Protein AF-A0A4U9HGN9-F1 (afdb_monomer)

Secondary structure (DSSP, 8-state):
-PPPPPHHHHHHHHHHHHHHHHHHHH-PPEEEE--SSTTSSHHHHHHHHHHHHHTT--EEEEEETTGGGTTT--HHHHHHHHGGGEEEEEE-EEEEETTEEEEEPPPTT--HHHHHHTTS-TTS-EEE-S--PPP--

Structure (mmCIF, N/CA/C/O backbone):
data_AF-A0A4U9HGN9-F1
#
_entry.id   AF-A0A4U9HGN9-F1
#
loop_
_atom_site.group_PDB
_atom_site.id
_atom_site.type_symbol
_atom_site.label_atom_id
_atom_site.label_alt_id
_atom_site.label_comp_id
_atom_site.label_asym_id
_atom_site.label_entity_id
_atom_site.label_seq_id
_atom_site.pdbx_PDB_ins_code
_atom_site.Cartn_x
_atom_site.Cartn_y
_atom_site.Cartn_z
_atom_site.occupancy
_atom_site.B_iso_or_equiv
_atom_site.auth_seq_id
_atom_site.auth_comp_id
_atom_site.auth_asym_id
_atom_site.auth_atom_id
_atom_site.pdbx_PDB_model_num
ATOM 1 N N . MET A 1 1 ? 5.304 7.539 40.594 1.00 37.88 1 MET A N 1
ATOM 2 C CA . MET A 1 1 ? 4.974 8.811 39.919 1.00 37.88 1 MET A CA 1
ATOM 3 C C . MET A 1 1 ? 5.045 8.542 38.429 1.00 37.88 1 MET A C 1
ATOM 5 O O . MET A 1 1 ? 6.079 8.060 37.995 1.00 37.88 1 MET A O 1
ATOM 9 N N . ALA A 1 2 ? 3.950 8.711 37.687 1.00 43.66 2 ALA A N 1
ATOM 10 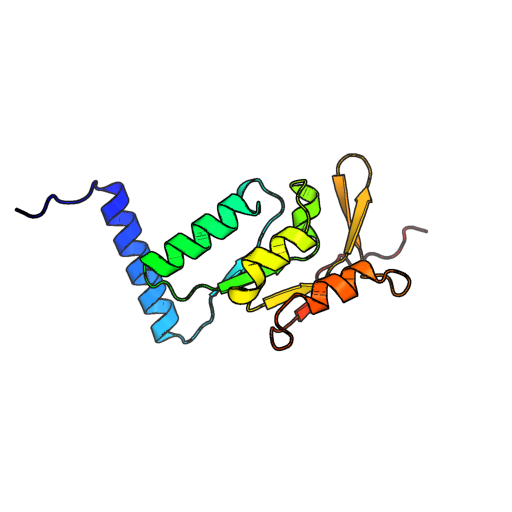C CA . ALA A 1 2 ? 3.973 8.522 36.239 1.00 43.66 2 ALA A CA 1
ATOM 11 C C . ALA A 1 2 ? 4.659 9.739 35.606 1.00 43.66 2 ALA A C 1
ATOM 13 O O . ALA A 1 2 ? 4.192 10.863 35.783 1.00 43.66 2 ALA A O 1
ATOM 14 N N . GLU A 1 3 ? 5.787 9.521 34.935 1.00 52.88 3 GLU A N 1
ATOM 15 C CA . GLU A 1 3 ? 6.463 10.555 34.153 1.00 52.88 3 GLU A CA 1
ATOM 16 C C . GLU A 1 3 ? 5.537 10.988 33.012 1.00 52.88 3 GLU A C 1
ATOM 18 O O . GLU A 1 3 ? 5.129 10.178 32.178 1.00 52.88 3 GLU A O 1
ATOM 23 N N . SER A 1 4 ? 5.143 12.261 33.004 1.00 60.22 4 SER A N 1
ATOM 24 C CA . SER A 1 4 ? 4.330 12.818 31.928 1.00 60.22 4 SER A CA 1
ATOM 25 C C . SER A 1 4 ? 5.159 12.884 30.646 1.00 60.22 4 SER A C 1
ATOM 27 O O . SER A 1 4 ? 6.252 13.451 30.650 1.00 60.22 4 SER A O 1
ATOM 29 N N . LEU A 1 5 ? 4.632 12.337 29.549 1.00 58.94 5 LEU A N 1
ATOM 30 C CA . LEU A 1 5 ? 5.302 12.356 28.249 1.00 58.94 5 LEU A CA 1
ATOM 31 C C . LEU A 1 5 ? 5.549 13.800 27.759 1.00 58.94 5 LEU A C 1
ATOM 33 O O . LEU A 1 5 ? 4.743 14.688 28.054 1.00 58.94 5 LEU A O 1
ATOM 37 N N . PRO A 1 6 ? 6.614 14.040 26.968 1.00 63.62 6 PRO A N 1
ATOM 38 C CA . PRO A 1 6 ? 6.901 15.341 26.368 1.00 63.62 6 PRO A CA 1
ATOM 39 C C . PRO A 1 6 ? 5.671 15.941 25.659 1.00 63.62 6 PRO A C 1
ATOM 41 O O . PRO A 1 6 ? 4.925 15.191 25.019 1.00 63.62 6 PRO A O 1
ATOM 44 N N . PRO A 1 7 ? 5.469 17.274 25.680 1.00 66.81 7 PRO A N 1
ATOM 45 C CA . PRO A 1 7 ? 4.259 17.920 25.152 1.00 66.81 7 PRO A CA 1
ATOM 46 C C . PRO A 1 7 ? 3.902 17.536 23.707 1.00 66.81 7 PRO A C 1
ATOM 48 O O . PRO A 1 7 ? 2.731 17.347 23.390 1.00 66.81 7 PRO A O 1
ATOM 51 N N . VAL A 1 8 ? 4.909 17.356 22.845 1.00 62.12 8 VAL A N 1
ATOM 52 C CA . VAL A 1 8 ? 4.725 16.938 21.442 1.00 62.12 8 VAL A CA 1
ATOM 53 C C . VAL A 1 8 ? 4.181 15.510 21.345 1.00 62.12 8 VAL A C 1
ATOM 55 O O . VAL A 1 8 ? 3.259 15.250 20.578 1.00 62.12 8 VAL A O 1
ATOM 58 N N . ILE A 1 9 ? 4.698 14.590 22.163 1.00 66.94 9 ILE A N 1
ATOM 59 C CA . ILE A 1 9 ? 4.249 13.190 22.192 1.00 66.94 9 ILE A CA 1
ATOM 60 C C . ILE A 1 9 ? 2.821 13.109 22.749 1.00 66.94 9 ILE A C 1
ATOM 62 O O . ILE A 1 9 ? 1.987 12.378 22.220 1.00 66.94 9 ILE A O 1
ATOM 66 N N . SER A 1 10 ? 2.512 13.921 23.766 1.00 70.31 10 SER A N 1
ATOM 67 C CA . SER A 1 10 ? 1.162 14.034 24.331 1.00 70.31 10 SER A CA 1
ATOM 68 C C . SER A 1 10 ? 0.139 14.565 23.314 1.00 70.31 10 SER A C 1
ATOM 70 O O . SER A 1 10 ? -0.980 14.056 23.239 1.00 70.31 10 SER A O 1
ATOM 72 N N . ALA A 1 11 ? 0.517 15.557 22.499 1.00 74.94 11 ALA A N 1
ATOM 73 C CA . ALA A 1 11 ? -0.356 16.123 21.472 1.00 74.94 11 ALA A CA 1
ATOM 74 C C . ALA A 1 11 ? -0.646 15.132 20.333 1.00 74.94 11 ALA A C 1
ATOM 76 O O . ALA A 1 11 ? -1.805 14.979 19.948 1.00 74.94 11 ALA A O 1
ATOM 77 N N . ILE A 1 12 ? 0.377 14.416 19.852 1.00 81.25 12 ILE A N 1
ATOM 78 C CA . ILE A 1 12 ? 0.215 13.380 18.820 1.00 81.25 12 ILE A CA 1
ATOM 79 C C . ILE A 1 12 ? -0.689 12.254 19.332 1.00 81.25 12 ILE A C 1
ATOM 81 O O . ILE A 1 12 ? -1.601 11.839 18.622 1.00 81.25 12 ILE A O 1
ATOM 85 N N . GLY A 1 13 ? -0.502 11.807 20.580 1.00 83.06 13 GLY A N 1
ATOM 86 C CA . GLY A 1 13 ? -1.364 10.787 21.188 1.00 83.06 13 GLY A CA 1
ATOM 87 C C . GLY A 1 13 ? -2.847 11.169 21.140 1.00 83.06 13 GLY A C 1
ATOM 88 O O . GLY A 1 13 ? -3.664 10.401 20.642 1.00 83.06 13 GLY A O 1
ATOM 89 N N . LYS A 1 14 ? -3.182 12.406 21.535 1.00 87.06 14 LYS A N 1
ATOM 90 C CA . LYS A 1 14 ? -4.566 12.914 21.483 1.00 87.06 14 LYS A CA 1
ATOM 91 C C . LYS A 1 14 ? -5.138 12.960 20.065 1.00 87.06 14 LYS A C 1
ATOM 93 O O . LYS A 1 14 ? -6.319 12.688 19.876 1.00 87.06 14 LYS A O 1
ATOM 98 N N . GLN A 1 15 ? -4.324 13.318 19.073 1.00 91.94 15 GLN A N 1
ATOM 99 C CA . GLN A 1 15 ? -4.761 13.354 17.675 1.00 91.94 15 GLN A CA 1
ATOM 100 C C . GLN A 1 15 ? -5.055 11.951 17.136 1.00 91.94 15 GLN A C 1
ATOM 102 O O . GLN A 1 15 ? -6.034 11.764 16.418 1.00 91.94 15 GLN A O 1
ATOM 107 N N . LEU A 1 16 ? -4.246 10.958 17.508 1.00 92.69 16 LEU A N 1
ATOM 108 C CA . LEU A 1 16 ? -4.460 9.569 17.105 1.00 92.69 16 LEU A CA 1
ATOM 109 C C . LEU A 1 16 ? -5.675 8.944 17.799 1.00 92.69 16 LEU A C 1
ATOM 111 O O . LEU A 1 16 ? -6.408 8.189 17.164 1.00 92.69 16 LEU A O 1
ATOM 115 N N . ASP A 1 17 ? -5.935 9.304 19.058 1.00 92.94 17 ASP A N 1
ATOM 116 C CA . ASP A 1 17 ? -7.165 8.913 19.755 1.00 92.94 17 ASP A CA 1
ATOM 117 C C . ASP A 1 17 ? -8.409 9.485 19.068 1.00 92.94 17 ASP A C 1
ATOM 119 O O . ASP A 1 17 ? -9.378 8.760 18.848 1.00 92.94 17 ASP A O 1
ATOM 123 N N . ALA A 1 18 ? -8.362 10.761 18.673 1.00 94.12 18 ALA A N 1
ATOM 124 C CA . ALA A 1 18 ? -9.444 11.394 17.924 1.00 94.12 18 ALA A CA 1
ATOM 125 C C . ALA A 1 18 ? -9.660 10.732 16.554 1.00 94.12 18 ALA A C 1
ATOM 127 O O . ALA A 1 18 ? -10.801 10.500 16.158 1.00 94.12 18 ALA A O 1
ATOM 128 N N . LEU A 1 19 ? -8.577 10.382 15.849 1.00 94.69 19 LEU A N 1
ATOM 129 C CA . LEU A 1 19 ? -8.663 9.662 14.580 1.00 94.69 19 LEU A CA 1
ATOM 130 C C . LEU A 1 19 ? -9.316 8.288 14.763 1.00 94.69 19 LEU A C 1
ATOM 132 O O . LEU A 1 19 ? -10.215 7.942 14.006 1.00 94.69 19 LEU A O 1
ATOM 136 N N . ARG A 1 20 ? -8.900 7.518 15.775 1.00 94.88 20 ARG A N 1
ATOM 137 C CA . ARG A 1 20 ? -9.507 6.216 16.073 1.00 94.88 20 ARG A CA 1
ATOM 138 C C . ARG A 1 20 ? -11.000 6.345 16.358 1.00 94.88 20 ARG A C 1
ATOM 140 O O . ARG A 1 20 ? -11.779 5.636 15.737 1.00 94.88 20 ARG A O 1
ATOM 147 N N . ALA A 1 21 ? -11.386 7.276 17.231 1.00 94.50 21 ALA A N 1
ATOM 148 C CA . ALA A 1 21 ? -12.791 7.504 17.559 1.00 94.50 21 ALA A CA 1
ATOM 149 C C . ALA A 1 21 ? -13.627 7.821 16.309 1.00 94.50 21 ALA A C 1
ATOM 151 O O . ALA A 1 21 ? -14.708 7.267 16.142 1.00 94.50 21 ALA A O 1
ATOM 152 N N . LEU A 1 22 ? -13.097 8.645 15.398 1.00 95.94 22 LEU A N 1
ATOM 153 C CA . LEU A 1 22 ? -13.768 8.977 14.142 1.00 95.94 22 LEU A CA 1
ATOM 154 C C . LEU A 1 22 ? -13.938 7.756 13.222 1.00 95.94 22 LEU A C 1
ATOM 156 O O . LEU A 1 22 ? -14.990 7.585 12.604 1.00 95.94 22 LEU A O 1
ATOM 160 N N . LEU A 1 23 ? -12.912 6.910 13.101 1.00 95.44 23 LEU A N 1
ATOM 161 C CA . LEU A 1 23 ? -12.983 5.704 12.271 1.00 95.44 23 LEU A CA 1
ATOM 162 C C . LEU A 1 23 ? -13.970 4.684 12.853 1.00 95.44 23 LEU A C 1
ATOM 164 O O . LEU A 1 23 ? -14.771 4.125 12.105 1.00 95.44 23 LEU A O 1
ATOM 168 N N . ASP A 1 24 ? -13.967 4.508 14.175 1.00 94.56 24 ASP A N 1
ATOM 169 C CA . ASP A 1 24 ? -14.887 3.609 14.876 1.00 94.56 24 ASP A CA 1
ATOM 170 C C . ASP A 1 24 ? -16.346 4.095 14.770 1.00 94.56 24 ASP A C 1
ATOM 172 O O . ASP A 1 24 ? -17.249 3.293 14.539 1.00 94.56 24 ASP A O 1
ATOM 176 N N . GLU A 1 25 ? -16.585 5.406 14.892 1.00 96.50 25 GLU A N 1
ATOM 177 C CA . GLU A 1 25 ? -17.922 6.008 14.790 1.00 96.50 25 GLU A CA 1
ATOM 178 C C . GLU A 1 25 ? -18.497 5.918 13.370 1.00 96.50 25 GLU A C 1
ATOM 180 O O . GLU A 1 25 ? -19.677 5.619 13.186 1.00 96.50 25 GLU A O 1
ATOM 185 N N . THR A 1 26 ? -17.672 6.179 12.355 1.00 96.56 26 THR A N 1
ATOM 186 C CA . THR A 1 26 ? -18.126 6.222 10.955 1.00 96.56 26 THR A CA 1
ATOM 187 C C . THR A 1 26 ? -18.156 4.851 10.284 1.00 96.56 26 THR A C 1
ATOM 189 O O . THR A 1 26 ? -18.830 4.686 9.267 1.00 96.56 26 THR A O 1
ATOM 192 N N . GLY A 1 27 ? -17.399 3.878 10.801 1.00 93.94 27 GLY A N 1
ATOM 193 C CA . GLY A 1 27 ? -17.150 2.599 10.132 1.00 93.94 27 GLY A CA 1
ATOM 194 C C . GLY A 1 27 ? -16.311 2.729 8.853 1.00 93.94 27 GLY A C 1
ATOM 195 O O . GLY A 1 27 ? -16.217 1.778 8.075 1.00 93.94 27 GLY A O 1
ATOM 196 N N . MET A 1 28 ? -15.714 3.900 8.600 1.00 94.31 28 MET A N 1
ATOM 197 C CA . MET A 1 28 ? -14.897 4.135 7.415 1.00 94.31 28 MET A CA 1
ATOM 198 C C . MET A 1 28 ? -13.564 3.395 7.531 1.00 94.31 28 MET A C 1
ATOM 200 O O . MET A 1 28 ? -12.859 3.488 8.532 1.00 94.31 28 MET A O 1
ATOM 204 N N . THR A 1 29 ? -13.179 2.695 6.466 1.00 93.56 29 THR A N 1
ATO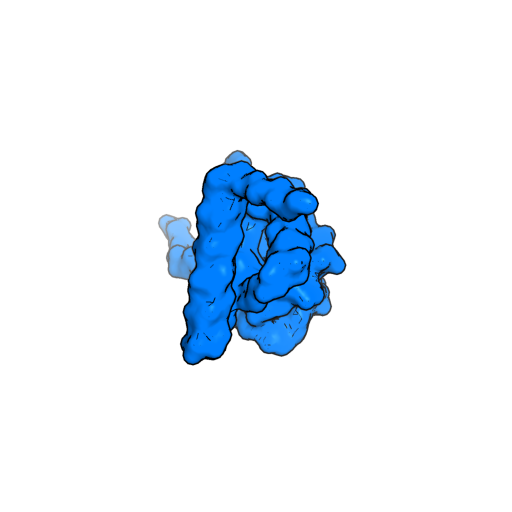M 205 C CA . THR A 1 29 ? -11.846 2.089 6.377 1.00 93.56 29 THR A CA 1
ATOM 206 C C . THR A 1 29 ? -10.834 3.133 5.918 1.00 93.56 29 THR A C 1
ATOM 208 O O . THR A 1 29 ? -10.989 3.713 4.845 1.00 93.56 29 THR A O 1
ATOM 211 N N . LEU A 1 30 ? -9.779 3.342 6.709 1.00 97.12 30 LEU A N 1
ATOM 212 C CA . LEU A 1 30 ? -8.639 4.171 6.327 1.00 97.12 30 LEU A CA 1
ATOM 213 C C . LEU A 1 30 ? -7.480 3.297 5.837 1.00 97.12 30 LEU A C 1
ATOM 215 O O . LEU A 1 30 ? -7.049 2.358 6.514 1.00 97.12 30 LEU A O 1
ATOM 219 N N . VAL A 1 31 ? -6.952 3.650 4.669 1.00 97.88 31 VAL A N 1
ATOM 220 C CA . VAL A 1 31 ? -5.770 3.032 4.063 1.00 97.88 31 VAL A CA 1
ATOM 221 C C . VAL A 1 31 ? -4.696 4.081 3.789 1.00 97.88 31 VAL A C 1
ATOM 223 O O . VAL A 1 31 ? -5.013 5.233 3.498 1.00 97.88 31 VAL A O 1
ATOM 226 N N . VAL A 1 32 ? -3.427 3.684 3.889 1.00 98.25 32 VAL A N 1
ATOM 227 C CA . VAL A 1 32 ? -2.266 4.520 3.540 1.00 98.25 32 VAL A CA 1
ATOM 228 C C . VAL A 1 32 ? -1.492 3.870 2.400 1.00 98.25 32 VAL A C 1
ATOM 230 O O . VAL A 1 32 ? -1.174 2.684 2.460 1.00 98.25 32 VAL A O 1
ATOM 233 N N . GLU A 1 33 ? -1.199 4.649 1.365 1.00 98.56 33 GLU A N 1
ATOM 234 C CA . GLU A 1 33 ? -0.490 4.207 0.164 1.00 98.56 33 GLU A CA 1
ATOM 235 C C . GLU A 1 33 ? 1.027 4.416 0.270 1.00 98.56 33 GLU A C 1
ATOM 237 O O . GLU A 1 33 ? 1.486 5.393 0.862 1.00 98.56 33 GLU A O 1
ATOM 242 N N . ASN A 1 34 ? 1.806 3.522 -0.349 1.00 98.56 34 ASN A N 1
ATOM 243 C CA . ASN A 1 34 ? 3.206 3.787 -0.680 1.00 98.56 34 ASN A CA 1
ATOM 244 C C . ASN A 1 34 ? 3.312 4.789 -1.848 1.00 98.56 34 ASN A C 1
ATOM 246 O O . ASN A 1 34 ? 3.039 4.442 -2.996 1.00 98.56 34 ASN A O 1
ATOM 250 N N . ASP A 1 35 ? 3.725 6.026 -1.574 1.00 96.56 35 ASP A N 1
ATOM 251 C CA . ASP A 1 35 ? 3.906 7.055 -2.605 1.00 96.56 35 ASP A CA 1
ATOM 252 C C . ASP A 1 35 ? 5.296 6.998 -3.282 1.00 96.56 35 ASP A C 1
ATOM 254 O O . ASP A 1 35 ? 6.090 6.081 -3.072 1.00 96.56 35 ASP A O 1
ATOM 258 N N . GLN A 1 36 ? 5.595 7.976 -4.142 1.00 96.50 36 GLN A N 1
ATOM 259 C CA . GLN A 1 36 ? 6.861 8.063 -4.889 1.00 96.50 36 GLN A CA 1
ATOM 260 C C . GLN A 1 36 ? 7.987 8.771 -4.108 1.00 96.50 36 GLN A C 1
ATOM 262 O O . GLN A 1 36 ? 9.020 9.117 -4.686 1.00 96.50 36 GLN A O 1
ATOM 267 N N . THR A 1 37 ? 7.794 9.039 -2.813 1.00 97.00 37 THR A N 1
ATOM 268 C CA . THR A 1 37 ? 8.757 9.743 -1.959 1.00 97.00 37 THR A CA 1
ATOM 269 C C . THR A 1 37 ? 9.542 8.774 -1.078 1.00 97.00 37 THR A C 1
ATOM 271 O O . THR A 1 37 ? 9.241 7.589 -0.972 1.00 97.00 37 THR A O 1
ATOM 274 N N . ASN A 1 38 ? 10.538 9.284 -0.356 1.00 97.19 38 ASN A N 1
ATOM 275 C CA . ASN A 1 38 ? 11.261 8.497 0.643 1.00 97.19 38 ASN A CA 1
ATOM 276 C C . ASN A 1 38 ? 10.368 7.950 1.775 1.00 97.19 38 ASN A C 1
ATOM 278 O O . ASN A 1 38 ? 10.817 7.061 2.490 1.00 97.19 38 ASN A O 1
ATOM 282 N N . TYR A 1 39 ? 9.137 8.441 1.958 1.00 97.62 39 TYR A N 1
ATOM 283 C CA . TYR A 1 39 ? 8.177 7.882 2.915 1.00 97.62 39 TYR A CA 1
ATOM 284 C C . TYR A 1 39 ? 7.399 6.680 2.363 1.00 97.62 39 TYR A C 1
ATOM 286 O O . TYR A 1 39 ? 6.915 5.876 3.155 1.00 97.62 39 TYR A O 1
ATOM 294 N N . GLY A 1 40 ? 7.344 6.514 1.038 1.00 97.62 40 GLY A N 1
ATOM 295 C CA . GLY A 1 40 ? 6.767 5.348 0.367 1.00 97.62 40 GLY A CA 1
ATOM 296 C C . GLY A 1 40 ? 7.684 4.122 0.322 1.00 97.62 40 GLY A C 1
ATOM 297 O O . GLY A 1 40 ? 7.255 3.064 -0.125 1.00 97.62 40 GLY A O 1
ATOM 298 N N . GLN A 1 41 ? 8.928 4.228 0.802 1.00 98.56 41 GLN A N 1
ATOM 299 C CA . GLN A 1 41 ? 9.855 3.095 0.884 1.00 98.56 41 GLN A CA 1
ATOM 300 C C . GLN A 1 41 ? 9.381 2.014 1.871 1.00 98.56 41 GLN A C 1
ATOM 302 O O . GLN A 1 41 ? 8.674 2.279 2.850 1.00 98.56 41 GLN A O 1
ATOM 307 N N . LEU A 1 42 ? 9.864 0.790 1.683 1.00 98.56 42 LEU A N 1
ATOM 308 C CA . LEU A 1 42 ? 9.473 -0.402 2.423 1.00 98.56 42 LEU A CA 1
ATOM 309 C C . LEU A 1 42 ? 9.734 -0.244 3.921 1.00 98.56 42 LEU A C 1
ATOM 311 O O . LEU A 1 42 ? 8.858 -0.523 4.741 1.00 98.56 42 LEU A O 1
ATOM 315 N N . ALA A 1 43 ? 10.916 0.244 4.299 1.00 98.38 43 ALA A N 1
ATOM 316 C CA . ALA A 1 43 ? 11.272 0.408 5.706 1.00 98.38 43 ALA A CA 1
ATOM 317 C C . ALA A 1 43 ? 10.379 1.440 6.440 1.00 98.38 43 ALA A C 1
ATOM 319 O O . ALA A 1 43 ? 9.899 1.146 7.540 1.00 98.38 43 ALA A O 1
ATOM 320 N N . PRO A 1 44 ? 10.119 2.652 5.910 1.00 98.50 44 PRO A N 1
ATOM 321 C CA . PRO A 1 44 ? 9.065 3.538 6.415 1.00 98.50 44 PRO A CA 1
ATOM 322 C C . PRO A 1 44 ? 7.681 2.888 6.508 1.00 98.50 44 PRO A C 1
ATOM 324 O O . PRO A 1 44 ? 7.077 2.960 7.577 1.00 98.50 44 PRO A O 1
ATOM 327 N N . MET A 1 45 ? 7.212 2.201 5.462 1.00 98.56 45 MET A N 1
ATOM 328 C CA . MET A 1 45 ? 5.884 1.571 5.446 1.00 98.56 45 MET A CA 1
ATOM 329 C C . MET A 1 45 ? 5.746 0.473 6.514 1.00 98.56 45 MET A C 1
ATOM 331 O O . MET A 1 45 ? 4.754 0.425 7.247 1.00 98.56 45 MET A O 1
ATOM 335 N N . GLN A 1 46 ? 6.778 -0.358 6.697 1.00 98.38 46 GLN A N 1
ATOM 336 C CA . GLN A 1 46 ? 6.842 -1.349 7.777 1.00 98.38 46 GLN A CA 1
ATOM 337 C C . GLN A 1 46 ? 6.812 -0.691 9.161 1.00 98.38 46 GLN A C 1
ATOM 339 O O . GLN A 1 46 ? 6.070 -1.132 10.042 1.00 98.38 46 GLN A O 1
ATOM 344 N N . ARG A 1 47 ? 7.595 0.380 9.362 1.00 98.12 47 ARG A N 1
ATOM 345 C CA . ARG A 1 47 ? 7.619 1.130 10.629 1.00 98.12 47 ARG A CA 1
ATOM 346 C C . ARG A 1 47 ? 6.266 1.765 10.929 1.00 98.12 47 ARG A C 1
ATOM 348 O O . ARG A 1 47 ? 5.793 1.657 12.058 1.00 98.12 47 ARG A O 1
ATOM 355 N N . PHE A 1 48 ? 5.624 2.361 9.927 1.00 97.31 48 PHE A N 1
ATOM 356 C CA . PHE A 1 48 ? 4.284 2.924 10.047 1.00 97.31 48 PHE A CA 1
ATOM 357 C C . PHE A 1 48 ? 3.267 1.858 10.468 1.00 97.31 48 PHE A C 1
ATOM 359 O O . PHE A 1 48 ? 2.553 2.044 11.457 1.00 97.31 48 PHE A O 1
ATOM 366 N N . LYS A 1 49 ? 3.241 0.700 9.795 1.00 97.19 49 LYS A N 1
ATOM 367 C CA . LYS A 1 49 ? 2.300 -0.370 10.150 1.00 97.19 49 LYS A CA 1
ATOM 368 C C . LYS A 1 49 ? 2.583 -0.953 11.537 1.00 97.19 49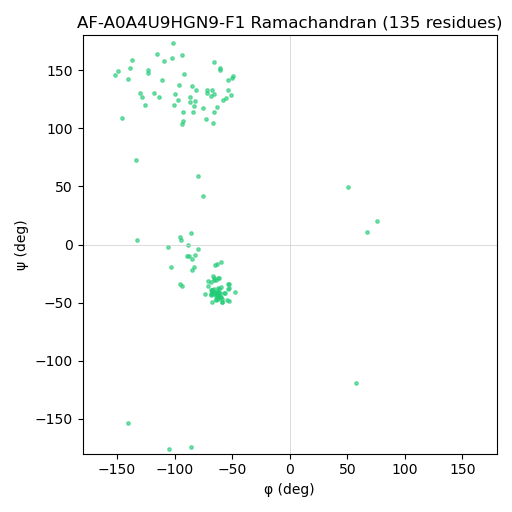 LYS A C 1
ATOM 370 O O . LYS A 1 49 ? 1.645 -1.225 12.290 1.00 97.19 49 LYS A O 1
ATOM 375 N N . ALA A 1 50 ? 3.854 -1.100 11.912 1.00 96.69 50 ALA A 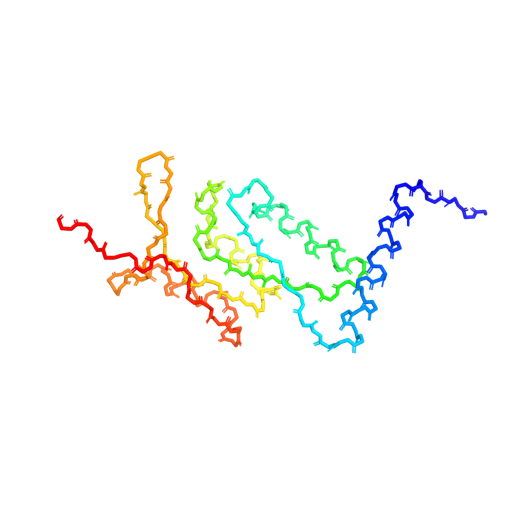N 1
ATOM 376 C CA . ALA A 1 50 ? 4.236 -1.517 13.259 1.00 96.69 50 ALA A CA 1
ATOM 377 C C . ALA A 1 50 ? 3.748 -0.520 14.324 1.00 96.69 50 ALA A C 1
ATOM 379 O O . ALA A 1 50 ? 3.210 -0.944 15.347 1.00 96.69 50 ALA A O 1
ATOM 380 N N . ALA A 1 51 ? 3.866 0.785 14.064 1.00 95.25 51 ALA A N 1
ATOM 381 C CA . ALA A 1 51 ? 3.357 1.827 14.949 1.00 95.25 51 ALA A CA 1
ATOM 382 C C . ALA A 1 51 ? 1.823 1.780 15.062 1.00 95.25 51 ALA A C 1
ATOM 384 O O . ALA A 1 51 ? 1.303 1.805 16.176 1.00 95.25 51 ALA A O 1
ATOM 385 N N . CYS A 1 52 ? 1.098 1.616 13.948 1.00 95.31 52 CYS A N 1
ATOM 386 C CA . CYS A 1 52 ? -0.362 1.452 13.965 1.00 95.31 52 CYS A CA 1
ATOM 387 C C . CYS A 1 52 ? -0.790 0.279 14.855 1.00 95.31 52 CYS A C 1
ATOM 389 O O . CYS A 1 52 ? -1.728 0.412 15.638 1.00 95.31 52 CYS A O 1
ATOM 391 N N . ARG A 1 53 ? -0.065 -0.847 14.795 1.00 94.19 53 ARG A N 1
ATOM 392 C CA . ARG A 1 53 ? -0.321 -2.010 15.657 1.00 94.19 53 ARG A CA 1
ATOM 393 C C . ARG A 1 53 ? -0.100 -1.694 17.137 1.00 94.19 53 ARG A C 1
ATOM 395 O O . ARG A 1 53 ? -0.944 -2.042 17.952 1.00 94.19 53 ARG A O 1
ATOM 402 N N . VAL A 1 54 ? 1.009 -1.038 17.489 1.00 94.12 54 VAL A N 1
ATOM 403 C CA . VAL A 1 54 ? 1.309 -0.657 18.886 1.00 94.12 54 VAL A CA 1
ATOM 404 C C . VAL A 1 54 ? 0.260 0.309 19.442 1.00 94.12 54 VAL A C 1
ATOM 406 O O . VAL A 1 54 ? -0.113 0.208 20.605 1.00 94.12 54 VAL A O 1
ATOM 409 N N . MET A 1 55 ? -0.236 1.222 18.608 1.00 91.06 55 MET A N 1
ATOM 410 C CA . MET A 1 55 ? -1.205 2.248 19.006 1.00 91.06 55 MET A CA 1
ATOM 411 C C . MET A 1 55 ? -2.666 1.793 18.876 1.00 91.06 55 MET A C 1
ATOM 413 O O . MET A 1 55 ? -3.572 2.556 19.212 1.00 91.06 55 MET A O 1
ATOM 417 N N . ASN A 1 56 ? -2.902 0.560 18.414 1.00 92.00 56 ASN A N 1
ATOM 418 C CA . ASN A 1 56 ? -4.226 0.025 18.100 1.00 92.00 56 ASN A CA 1
ATOM 419 C C . ASN A 1 56 ? -5.031 0.974 17.191 1.00 92.00 56 ASN A C 1
ATOM 421 O O . ASN A 1 56 ? -6.158 1.353 17.514 1.00 92.00 56 ASN A O 1
ATOM 425 N N . LEU A 1 57 ? -4.404 1.423 16.100 1.00 94.88 57 LEU A N 1
ATOM 426 C CA . LEU A 1 57 ? -5.017 2.279 15.088 1.00 94.88 57 LEU A CA 1
ATOM 427 C C . LEU A 1 57 ? -5.511 1.404 13.917 1.00 94.88 57 LEU A C 1
ATOM 429 O O . LEU A 1 57 ? -4.694 0.673 13.342 1.00 94.88 57 LEU A O 1
ATOM 433 N N . PRO A 1 58 ? -6.802 1.466 13.538 1.00 94.75 58 PRO A N 1
ATOM 434 C CA . PRO A 1 58 ? -7.391 0.597 12.517 1.00 94.75 58 PRO A CA 1
ATOM 435 C C . PRO A 1 58 ? -7.066 1.081 11.091 1.00 94.75 58 PRO A C 1
ATOM 437 O O . PRO A 1 58 ? -7.952 1.398 10.305 1.00 94.75 58 PRO A O 1
ATOM 440 N N . VAL A 1 59 ? -5.775 1.163 10.757 1.00 96.56 59 VAL A N 1
ATOM 441 C CA . VAL A 1 59 ? -5.289 1.618 9.444 1.00 96.56 59 VAL A CA 1
ATOM 442 C C . VAL A 1 59 ? -4.613 0.480 8.701 1.00 96.56 59 VAL A C 1
ATOM 444 O O . VAL A 1 59 ? -3.687 -0.149 9.224 1.00 96.56 59 VAL A O 1
ATOM 447 N N . ASN A 1 60 ? -5.056 0.238 7.471 1.00 97.00 60 ASN A N 1
ATOM 448 C CA . ASN A 1 60 ? -4.464 -0.722 6.540 1.00 97.00 60 ASN A CA 1
ATOM 449 C C . ASN A 1 60 ? -3.668 -0.012 5.442 1.00 97.00 60 ASN A C 1
ATOM 451 O O . ASN A 1 60 ? -3.466 1.200 5.493 1.00 97.00 60 ASN A O 1
ATOM 455 N N . LEU A 1 61 ? -3.146 -0.776 4.486 1.00 98.56 61 LEU A N 1
ATOM 456 C CA . LEU A 1 61 ? -2.330 -0.251 3.401 1.00 98.56 61 LEU A CA 1
ATOM 457 C C . LEU A 1 61 ? -3.058 -0.347 2.061 1.00 98.56 61 LEU A C 1
ATOM 459 O O . LEU A 1 61 ? -3.712 -1.353 1.767 1.00 98.56 61 LEU A O 1
ATOM 463 N N . THR A 1 62 ? -2.879 0.686 1.243 1.00 98.62 62 THR A N 1
ATOM 464 C CA . THR A 1 62 ? -3.023 0.573 -0.207 1.00 98.62 62 THR A CA 1
ATOM 465 C C . THR A 1 62 ? -1.680 0.128 -0.760 1.00 98.62 62 THR A C 1
ATOM 467 O O . THR A 1 62 ? -0.661 0.754 -0.468 1.00 98.62 62 THR A O 1
ATOM 470 N N . PHE A 1 63 ? -1.665 -0.948 -1.542 1.00 98.69 63 PHE A N 1
ATOM 471 C CA . PHE A 1 63 ? -0.476 -1.349 -2.281 1.00 98.69 63 PHE A CA 1
ATOM 472 C C . PHE A 1 63 ? -0.536 -0.762 -3.683 1.00 98.69 63 PHE A C 1
ATOM 474 O O . PHE A 1 63 ? -1.263 -1.264 -4.543 1.00 98.69 63 PHE A O 1
ATOM 481 N N . ASP A 1 64 ? 0.238 0.289 -3.916 1.00 98.00 64 ASP A N 1
ATOM 482 C CA . ASP A 1 64 ? 0.471 0.774 -5.262 1.00 98.00 64 ASP A CA 1
ATOM 483 C C . ASP A 1 64 ? 1.599 -0.021 -5.910 1.00 98.00 64 ASP A C 1
ATOM 485 O O . ASP A 1 64 ? 2.756 0.034 -5.485 1.00 98.00 64 ASP A O 1
ATOM 489 N N . MET A 1 65 ? 1.254 -0.775 -6.952 1.00 96.81 65 MET A N 1
ATOM 490 C CA . MET A 1 65 ? 2.178 -1.709 -7.589 1.00 96.81 65 MET A CA 1
ATOM 491 C C . MET A 1 65 ? 3.355 -1.022 -8.295 1.00 96.81 65 MET A C 1
ATOM 493 O O . MET A 1 65 ? 4.415 -1.633 -8.440 1.00 96.81 65 MET A O 1
ATOM 497 N N . GLY A 1 66 ? 3.186 0.223 -8.748 1.00 94.81 66 GLY A N 1
ATOM 498 C CA . GLY A 1 66 ? 4.170 0.929 -9.568 1.00 94.81 66 GLY A CA 1
ATOM 499 C C . GLY A 1 66 ? 5.105 1.841 -8.777 1.00 94.81 66 GLY A C 1
ATOM 500 O O . GLY A 1 66 ? 6.275 1.968 -9.143 1.00 94.81 66 GLY A O 1
ATOM 501 N N . ASN A 1 67 ? 4.620 2.468 -7.701 1.00 97.25 67 ASN A N 1
ATOM 502 C CA . ASN A 1 67 ? 5.341 3.534 -6.994 1.00 97.25 67 ASN A CA 1
ATOM 503 C C . ASN A 1 67 ? 6.694 3.081 -6.408 1.00 97.25 67 ASN A C 1
ATOM 505 O O . ASN A 1 67 ? 7.633 3.876 -6.380 1.00 97.25 67 ASN A O 1
ATOM 509 N N . TRP A 1 68 ? 6.849 1.801 -6.045 1.00 97.62 68 TRP A N 1
ATOM 510 C CA . TRP A 1 68 ? 8.113 1.227 -5.545 1.00 97.62 68 TRP A CA 1
ATOM 511 C C . TRP A 1 68 ? 9.312 1.489 -6.465 1.00 97.62 68 TRP A C 1
ATOM 513 O O . TRP A 1 68 ? 10.432 1.716 -6.006 1.00 97.62 68 TRP A O 1
ATOM 523 N N . LEU A 1 69 ? 9.075 1.522 -7.779 1.00 95.94 69 LEU A N 1
ATOM 524 C CA . LEU A 1 69 ? 10.132 1.719 -8.764 1.00 95.94 69 LEU A CA 1
ATOM 525 C C . LEU A 1 69 ? 10.724 3.137 -8.706 1.00 95.94 69 LEU A C 1
ATOM 527 O O . LEU A 1 69 ? 11.928 3.293 -8.906 1.00 95.94 69 LEU A O 1
ATOM 531 N N . TRP A 1 70 ? 9.933 4.159 -8.355 1.00 95.44 70 TRP A N 1
ATOM 532 C CA . TRP A 1 70 ? 10.425 5.539 -8.199 1.00 95.44 70 TRP A CA 1
ATOM 533 C C . TRP A 1 70 ? 11.402 5.691 -7.038 1.00 95.44 70 TRP A C 1
ATOM 535 O O . TRP A 1 70 ? 12.310 6.517 -7.108 1.00 95.44 70 TRP A O 1
ATOM 545 N N . VAL A 1 71 ? 11.236 4.884 -5.992 1.00 96.31 71 VAL A N 1
ATOM 546 C CA . VAL A 1 71 ? 12.088 4.915 -4.797 1.00 96.31 71 VAL A CA 1
ATOM 547 C C . VAL A 1 71 ? 13.224 3.890 -4.855 1.00 96.31 71 VAL A C 1
ATOM 549 O O . VAL A 1 71 ? 13.974 3.753 -3.890 1.00 96.31 71 VAL A O 1
ATOM 552 N N . GLY A 1 72 ? 13.378 3.207 -5.996 1.00 96.06 72 GLY A N 1
ATOM 553 C CA . GLY A 1 72 ? 14.446 2.241 -6.249 1.00 96.06 72 GLY A CA 1
ATOM 554 C C . GLY A 1 72 ? 14.248 0.887 -5.566 1.00 96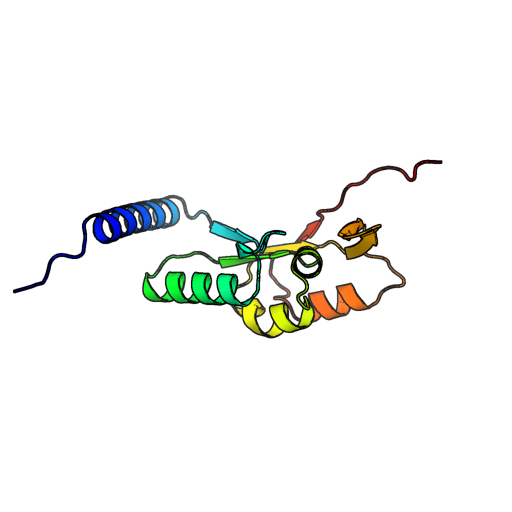.06 72 GLY A C 1
ATOM 555 O O . GLY A 1 72 ? 15.221 0.155 -5.398 1.00 96.06 72 GLY A O 1
ATOM 556 N N . GLU A 1 73 ? 13.022 0.545 -5.170 1.00 97.44 73 GLU A N 1
ATOM 557 C CA . GLU A 1 73 ? 12.713 -0.700 -4.468 1.00 97.44 73 GLU A CA 1
ATOM 558 C C . GLU A 1 73 ? 11.938 -1.691 -5.345 1.00 97.44 73 GLU A C 1
ATOM 560 O O . GLU A 1 73 ? 11.305 -1.340 -6.342 1.00 97.44 73 GLU A O 1
ATOM 565 N N . SER A 1 74 ? 12.019 -2.968 -4.968 1.00 97.31 74 SER A N 1
ATOM 566 C CA . SER A 1 74 ? 11.342 -4.069 -5.652 1.00 97.31 74 SER A CA 1
ATOM 567 C C . SER A 1 74 ? 9.885 -4.179 -5.179 1.00 97.31 74 SER A C 1
ATOM 569 O O . SER A 1 74 ? 9.672 -4.459 -3.993 1.00 97.31 74 SER A O 1
ATOM 571 N N . PRO A 1 75 ? 8.884 -4.025 -6.072 1.00 97.62 75 PRO A N 1
ATOM 572 C CA . PRO A 1 75 ? 7.489 -4.310 -5.743 1.00 97.62 75 PRO A CA 1
ATOM 573 C C . PRO A 1 75 ? 7.293 -5.724 -5.184 1.00 97.62 75 PRO A C 1
ATOM 575 O O . PRO A 1 75 ? 6.518 -5.928 -4.254 1.00 97.62 75 PRO A O 1
ATOM 578 N N . GLU A 1 76 ? 8.018 -6.706 -5.721 1.00 97.81 76 GLU A N 1
ATOM 579 C CA . GLU A 1 76 ? 7.919 -8.104 -5.305 1.00 97.81 76 GLU A CA 1
ATOM 580 C C . GLU A 1 76 ? 8.432 -8.312 -3.873 1.00 97.81 76 GLU A C 1
ATOM 582 O O . GLU A 1 76 ? 7.800 -9.007 -3.080 1.00 97.81 76 GLU A O 1
ATOM 587 N N . GLU A 1 77 ? 9.547 -7.677 -3.499 1.00 98.31 77 GLU A N 1
ATOM 588 C CA . GLU A 1 77 ? 10.021 -7.738 -2.110 1.00 98.31 77 GLU A CA 1
ATOM 589 C C . GLU A 1 77 ? 9.071 -6.999 -1.164 1.00 98.31 77 GLU A C 1
ATOM 591 O O . GLU A 1 77 ? 8.771 -7.494 -0.077 1.00 98.31 77 GLU A O 1
ATOM 596 N N . ALA A 1 78 ? 8.531 -5.850 -1.580 1.00 98.56 78 ALA A N 1
ATOM 597 C CA . ALA A 1 78 ? 7.558 -5.124 -0.775 1.00 98.56 78 ALA A CA 1
ATOM 598 C C . ALA A 1 78 ? 6.284 -5.950 -0.525 1.00 98.56 78 ALA A C 1
ATOM 600 O O . ALA A 1 78 ? 5.797 -5.996 0.610 1.00 98.56 78 ALA A O 1
ATOM 601 N N . ALA A 1 79 ? 5.778 -6.657 -1.542 1.00 98.50 79 ALA A N 1
ATOM 602 C CA . ALA A 1 79 ? 4.597 -7.511 -1.427 1.00 98.50 79 ALA A CA 1
ATOM 603 C C . ALA A 1 79 ? 4.787 -8.622 -0.383 1.00 98.50 79 ALA A C 1
ATOM 605 O O . ALA A 1 79 ? 3.937 -8.776 0.495 1.00 98.50 79 ALA A O 1
ATOM 606 N N . LYS A 1 80 ? 5.937 -9.317 -0.383 1.00 98.25 80 LYS A N 1
ATOM 607 C CA . LYS A 1 80 ? 6.256 -10.361 0.615 1.00 98.25 80 LYS A CA 1
ATOM 608 C C . LYS A 1 80 ? 6.115 -9.881 2.060 1.00 98.25 80 LYS A C 1
ATOM 610 O O . LYS A 1 80 ? 5.755 -10.659 2.941 1.00 98.25 80 LYS A O 1
ATOM 615 N N . HIS A 1 81 ? 6.426 -8.613 2.313 1.00 98.31 81 HIS A N 1
ATOM 616 C CA . HIS A 1 81 ? 6.410 -8.039 3.653 1.00 98.31 81 HIS A CA 1
ATOM 617 C C . HIS A 1 81 ? 5.092 -7.362 4.023 1.00 98.31 81 HIS A C 1
ATOM 619 O O . HIS A 1 81 ? 4.712 -7.376 5.195 1.00 98.31 81 HIS A O 1
ATOM 625 N N . LEU A 1 82 ? 4.432 -6.721 3.059 1.00 98.44 82 LEU A N 1
ATOM 626 C CA . LEU A 1 82 ? 3.302 -5.836 3.328 1.00 98.44 82 LEU A CA 1
ATOM 627 C C . LEU A 1 82 ? 1.948 -6.464 3.002 1.00 98.44 82 LEU A C 1
ATOM 629 O O . LEU A 1 82 ? 0.965 -6.004 3.577 1.00 98.44 82 LEU A O 1
ATOM 633 N N . ALA A 1 83 ? 1.876 -7.519 2.178 1.00 98.31 83 ALA A N 1
ATOM 634 C CA . ALA A 1 83 ? 0.616 -8.152 1.766 1.00 98.31 83 ALA A CA 1
ATOM 635 C C . ALA A 1 83 ? -0.364 -8.441 2.924 1.00 98.31 83 ALA A C 1
ATOM 637 O O . ALA A 1 83 ? -1.540 -8.117 2.769 1.00 98.31 83 ALA A O 1
ATOM 638 N N . PRO A 1 84 ? 0.063 -8.923 4.114 1.00 97.50 84 PRO A N 1
ATOM 639 C CA . PRO A 1 84 ? -0.859 -9.149 5.235 1.00 97.50 84 PRO A CA 1
ATOM 640 C C . PRO A 1 84 ? -1.551 -7.888 5.782 1.00 97.50 84 PRO A C 1
ATOM 642 O O . PRO A 1 84 ? -2.505 -7.994 6.546 1.00 97.50 84 PRO A O 1
ATOM 645 N N . ALA A 1 85 ? -1.042 -6.697 5.461 1.00 97.69 85 ALA A N 1
ATOM 646 C CA . ALA A 1 85 ? -1.594 -5.411 5.881 1.00 97.69 85 ALA A CA 1
ATOM 647 C C . ALA A 1 85 ? -2.314 -4.659 4.748 1.00 97.69 85 ALA A C 1
ATOM 649 O O . ALA A 1 85 ? -2.835 -3.569 4.995 1.00 97.69 85 ALA A O 1
ATOM 650 N N . VAL A 1 86 ? -2.321 -5.207 3.531 1.00 98.50 86 VAL A N 1
ATOM 651 C CA . VAL A 1 86 ? -2.946 -4.600 2.353 1.00 98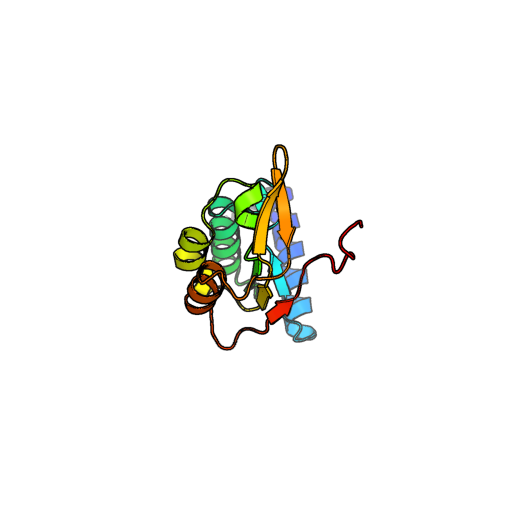.50 86 VAL A CA 1
ATOM 652 C C . VAL A 1 86 ? -4.443 -4.885 2.360 1.00 98.50 86 VAL A C 1
ATOM 654 O O . VAL A 1 86 ? -4.860 -6.021 2.551 1.00 98.50 86 VAL A O 1
ATOM 657 N N . SER A 1 87 ? -5.255 -3.856 2.121 1.00 97.88 87 SER A N 1
ATOM 658 C CA . SER A 1 87 ? -6.707 -4.005 1.939 1.00 97.88 87 SER A CA 1
ATOM 659 C C . SER A 1 87 ? -7.248 -3.258 0.721 1.00 97.88 87 SER A C 1
ATOM 661 O O . SER A 1 87 ? -8.456 -3.234 0.508 1.00 97.88 87 SER A O 1
ATOM 663 N N . TYR A 1 88 ? -6.374 -2.633 -0.068 1.00 98.50 88 TYR A N 1
ATOM 664 C CA . TYR A 1 88 ? -6.707 -2.005 -1.342 1.00 98.50 88 TYR A CA 1
ATOM 665 C C . TYR A 1 88 ? -5.481 -2.031 -2.258 1.00 98.50 88 TYR A C 1
ATOM 667 O O . TYR A 1 88 ? -4.351 -1.952 -1.777 1.00 98.50 88 TYR A O 1
ATOM 675 N N . ILE A 1 89 ? -5.676 -2.178 -3.566 1.00 98.56 89 ILE A N 1
ATOM 676 C CA . ILE A 1 89 ? -4.570 -2.306 -4.524 1.00 98.56 89 ILE A CA 1
ATOM 677 C C . ILE A 1 89 ? -4.755 -1.292 -5.647 1.00 98.56 89 ILE A C 1
ATOM 679 O O . ILE A 1 89 ? -5.796 -1.281 -6.304 1.00 98.56 89 ILE A O 1
ATOM 683 N N . HIS A 1 90 ? -3.730 -0.488 -5.916 1.00 97.62 90 HIS A N 1
ATOM 684 C CA . HIS A 1 90 ? -3.646 0.303 -7.139 1.00 97.62 90 HIS A CA 1
ATOM 685 C C . HIS A 1 90 ? -2.874 -0.469 -8.205 1.00 97.62 90 HIS A C 1
ATOM 687 O O . HIS A 1 90 ? -1.680 -0.758 -8.085 1.00 97.62 90 HIS A O 1
ATOM 693 N N . VAL A 1 91 ? -3.599 -0.827 -9.261 1.00 95.44 91 VAL A N 1
ATOM 694 C CA . VAL A 1 91 ? -3.105 -1.606 -10.387 1.00 95.44 91 VAL A CA 1
ATOM 695 C C . VAL A 1 91 ? -2.614 -0.653 -11.465 1.00 95.44 91 VAL A C 1
ATOM 697 O O . VAL A 1 91 ? -3.395 -0.033 -12.193 1.00 95.44 91 VAL A O 1
ATOM 700 N N . LYS A 1 92 ? -1.291 -0.576 -11.585 1.00 91.19 92 LYS A N 1
ATOM 701 C CA . LYS A 1 92 ? -0.587 0.075 -12.687 1.00 91.19 92 LYS A CA 1
ATOM 702 C C . LYS A 1 92 ? 0.739 -0.625 -12.938 1.00 91.19 92 LYS A C 1
ATOM 704 O O . LYS A 1 92 ? 1.348 -1.167 -12.017 1.00 91.19 92 LYS A O 1
ATOM 709 N N . ALA A 1 93 ? 1.187 -0.611 -14.186 1.00 90.81 93 ALA A N 1
ATOM 710 C CA . ALA A 1 93 ? 2.567 -0.936 -14.508 1.00 90.81 93 ALA A CA 1
ATOM 711 C C . ALA A 1 93 ? 3.385 0.360 -14.571 1.00 90.81 93 ALA A C 1
ATOM 713 O O . ALA A 1 93 ? 2.838 1.460 -14.681 1.00 90.81 93 ALA A O 1
ATOM 714 N N . ALA A 1 94 ? 4.707 0.243 -14.518 1.00 90.94 94 ALA A N 1
ATOM 715 C CA . ALA A 1 94 ? 5.583 1.369 -14.792 1.00 90.94 94 ALA A CA 1
ATOM 716 C C . ALA A 1 94 ? 6.805 0.927 -15.589 1.00 90.94 94 ALA A C 1
ATOM 718 O O . ALA A 1 94 ? 7.345 -0.161 -15.389 1.00 90.94 94 ALA A O 1
ATOM 719 N N . VAL A 1 95 ? 7.226 1.792 -16.506 1.00 89.81 95 VAL A N 1
ATOM 720 C CA . VAL A 1 95 ? 8.369 1.562 -17.395 1.00 89.81 95 VAL A CA 1
ATOM 721 C C . VAL A 1 95 ? 9.394 2.678 -17.225 1.00 89.81 95 VAL A C 1
ATOM 723 O O . VAL A 1 95 ? 8.998 3.810 -16.922 1.00 89.81 95 VAL A O 1
ATOM 726 N N . PRO A 1 96 ? 10.696 2.401 -17.427 1.00 91.12 96 PRO A N 1
ATOM 727 C CA . PRO A 1 96 ? 11.711 3.444 -17.452 1.00 91.12 96 PRO A CA 1
ATOM 728 C C . PRO A 1 96 ? 11.353 4.542 -18.458 1.00 91.12 96 PRO A C 1
ATOM 730 O O . PRO A 1 96 ? 10.976 4.273 -19.600 1.00 91.12 96 PRO A O 1
ATOM 733 N N . HIS A 1 97 ? 11.467 5.795 -18.034 1.00 89.25 97 HIS A N 1
ATOM 734 C CA . HIS A 1 97 ? 11.210 6.962 -18.859 1.00 89.25 97 HIS A CA 1
ATOM 735 C C . HIS A 1 97 ? 12.164 8.097 -18.480 1.00 89.25 97 HIS A C 1
ATOM 737 O O . HIS A 1 97 ? 12.027 8.722 -17.429 1.00 89.25 97 HIS A O 1
ATOM 743 N N . GLN A 1 98 ? 13.122 8.384 -19.366 1.00 89.50 98 GLN A N 1
ATOM 744 C CA . GLN A 1 98 ? 14.203 9.343 -19.117 1.00 89.50 98 GLN A CA 1
ATOM 745 C C . GLN A 1 98 ? 15.018 8.965 -17.864 1.00 89.50 98 GLN A C 1
ATOM 747 O O . GLN A 1 98 ? 15.623 7.898 -17.844 1.00 89.50 98 GLN A O 1
ATOM 752 N N . GLN A 1 99 ? 15.052 9.829 -16.844 1.00 86.38 99 GLN A N 1
ATOM 753 C CA . GLN A 1 99 ? 15.765 9.609 -15.578 1.00 86.38 99 GLN A CA 1
ATOM 754 C C . GLN A 1 99 ? 14.869 9.023 -14.471 1.00 86.38 99 GLN A C 1
ATOM 756 O O . GLN A 1 99 ? 15.311 8.897 -13.334 1.00 86.38 99 GLN A O 1
ATOM 761 N N . GLN A 1 100 ? 13.607 8.704 -14.775 1.00 88.12 100 GLN A N 1
ATOM 762 C CA . GLN A 1 100 ? 12.635 8.171 -13.816 1.00 88.12 100 GLN A CA 1
ATOM 763 C C . GLN A 1 100 ? 11.778 7.074 -14.466 1.00 88.12 100 GLN A C 1
ATOM 765 O O . GLN A 1 100 ? 12.208 6.408 -15.410 1.00 88.12 100 GLN A O 1
ATOM 770 N N . TYR A 1 101 ? 10.564 6.878 -13.955 1.00 91.44 101 TYR A N 1
ATOM 771 C CA . TYR A 1 101 ? 9.566 5.960 -14.474 1.00 91.44 101 TYR A CA 1
ATOM 772 C C . TYR A 1 101 ? 8.342 6.720 -14.985 1.00 91.44 101 TYR A C 1
ATOM 774 O O . TYR A 1 101 ? 8.127 7.898 -14.695 1.00 91.44 101 TYR A O 1
ATOM 782 N N . ARG A 1 102 ? 7.521 6.025 -15.765 1.00 91.12 102 ARG A N 1
ATOM 783 C CA . ARG A 1 102 ? 6.208 6.481 -16.218 1.00 91.12 102 ARG A CA 1
ATOM 784 C C . ARG A 1 102 ? 5.189 5.389 -15.933 1.00 91.12 102 ARG A C 1
ATOM 786 O O . ARG A 1 102 ? 5.411 4.245 -16.323 1.00 91.12 102 ARG A O 1
ATOM 793 N N . ALA A 1 103 ? 4.077 5.757 -15.299 1.00 91.06 103 ALA A N 1
ATOM 794 C CA . ALA A 1 103 ? 2.946 4.856 -15.115 1.00 91.06 103 ALA A CA 1
ATOM 795 C C . ALA A 1 103 ? 2.294 4.564 -16.472 1.00 91.06 103 ALA A C 1
ATOM 797 O O . ALA A 1 103 ? 2.061 5.479 -17.268 1.00 91.06 103 ALA A O 1
ATOM 798 N N . VAL A 1 104 ? 2.024 3.292 -16.734 1.00 89.38 104 VAL A N 1
ATOM 799 C CA . VAL A 1 104 ? 1.431 2.795 -17.978 1.00 89.38 104 VAL A CA 1
ATOM 800 C C . VAL A 1 104 ? 0.357 1.749 -17.663 1.00 89.38 104 VAL A C 1
ATOM 802 O O . VAL A 1 104 ? 0.373 1.162 -16.573 1.00 89.38 104 VAL A O 1
ATOM 805 N N . PRO A 1 105 ? -0.575 1.497 -18.599 1.00 90.06 105 PRO A N 1
ATOM 806 C CA . PRO A 1 105 ? -1.477 0.362 -18.482 1.00 90.06 105 PRO A CA 1
ATOM 807 C C . PRO A 1 105 ? -0.693 -0.944 -18.283 1.00 90.06 105 PRO A C 1
ATOM 809 O O . PRO A 1 105 ? 0.357 -1.109 -18.912 1.00 90.06 105 PRO A O 1
ATOM 812 N N . PRO A 1 106 ? -1.172 -1.875 -17.438 1.00 88.81 106 PRO A N 1
ATOM 813 C CA . PRO A 1 106 ? -0.648 -3.232 -17.419 1.00 88.81 106 PRO A CA 1
ATOM 814 C C . PRO A 1 106 ? -0.734 -3.851 -18.816 1.00 88.81 106 PRO A C 1
ATOM 816 O O . PRO A 1 106 ? -1.791 -3.838 -19.445 1.00 88.81 106 PRO A O 1
ATOM 819 N N . ASP A 1 107 ? 0.394 -4.352 -19.305 1.00 84.00 107 ASP A N 1
ATOM 820 C CA . ASP A 1 107 ? 0.505 -4.953 -20.631 1.00 84.00 107 ASP A CA 1
ATOM 821 C C . ASP A 1 107 ? 0.087 -6.429 -20.586 1.00 84.00 107 ASP A C 1
ATOM 823 O O . ASP A 1 107 ? 0.488 -7.161 -19.678 1.00 84.00 107 ASP A O 1
ATOM 827 N N . HIS A 1 108 ? -0.698 -6.876 -21.566 1.00 75.25 108 HIS A N 1
ATOM 828 C CA . HIS A 1 108 ? -1.107 -8.275 -21.696 1.00 75.25 108 HIS A CA 1
ATOM 829 C C . HIS A 1 108 ? 0.079 -9.210 -21.952 1.00 75.25 108 HIS A C 1
ATOM 831 O O . HIS A 1 108 ? 0.046 -10.352 -21.494 1.00 75.25 108 HIS A O 1
ATOM 837 N N . ASP A 1 109 ? 1.129 -8.719 -22.613 1.00 77.38 109 ASP A N 1
ATOM 838 C CA . ASP A 1 109 ? 2.319 -9.512 -22.935 1.00 77.38 109 ASP A CA 1
ATOM 839 C C . ASP A 1 109 ? 3.308 -9.602 -21.754 1.00 77.38 109 ASP A C 1
ATOM 841 O O . ASP A 1 109 ? 4.258 -10.389 -21.774 1.00 77.38 109 ASP A O 1
ATOM 845 N N . SER A 1 110 ? 3.079 -8.828 -20.687 1.00 81.44 110 SER A N 1
ATOM 846 C CA . SER A 1 110 ? 3.885 -8.852 -19.467 1.00 81.44 110 SER A CA 1
ATOM 847 C C . SER A 1 110 ? 3.207 -9.666 -18.371 1.00 81.44 110 SER A C 1
ATOM 849 O O . SER A 1 110 ? 2.141 -9.315 -17.874 1.00 81.44 110 SER A O 1
ATOM 851 N N . THR A 1 111 ? 3.872 -10.721 -17.904 1.00 85.94 111 THR A N 1
ATOM 852 C CA 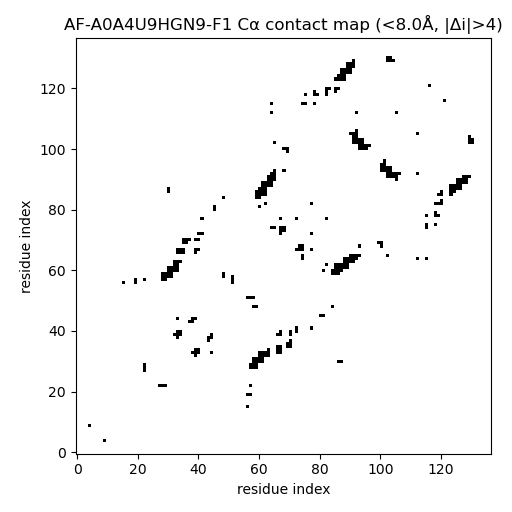. THR A 1 111 ? 3.385 -11.544 -16.783 1.00 85.94 111 THR A CA 1
ATOM 853 C C . THR A 1 111 ? 3.755 -10.975 -15.413 1.00 85.94 111 THR A C 1
ATOM 855 O O . THR A 1 111 ? 3.203 -11.398 -14.399 1.00 85.94 111 THR A O 1
ATOM 858 N N . ARG A 1 112 ? 4.665 -9.990 -15.351 1.00 90.12 112 ARG A N 1
ATOM 859 C CA . ARG A 1 112 ? 5.219 -9.479 -14.086 1.00 90.12 112 ARG A CA 1
ATOM 860 C C . ARG A 1 112 ? 4.147 -8.897 -13.166 1.00 90.12 112 ARG A C 1
ATOM 862 O O . ARG A 1 112 ? 4.142 -9.181 -11.975 1.00 90.12 112 ARG A O 1
ATOM 8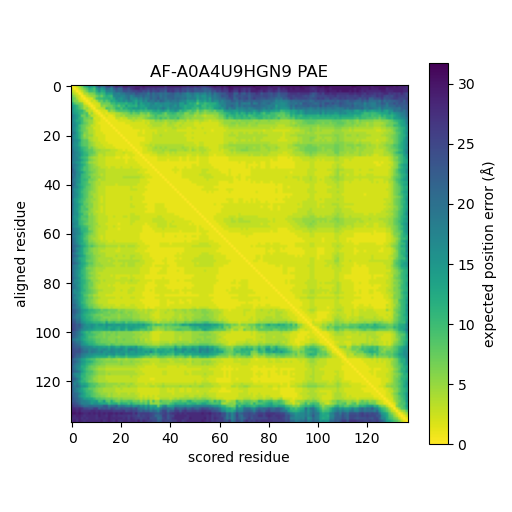69 N N . TRP A 1 113 ? 3.233 -8.091 -13.706 1.00 89.62 113 TRP A N 1
ATOM 870 C CA . TRP A 1 113 ? 2.186 -7.461 -12.897 1.00 89.62 113 TRP A CA 1
ATOM 871 C C . TRP A 1 113 ? 1.139 -8.475 -12.415 1.00 89.62 113 TRP A C 1
ATOM 873 O O . TRP A 1 113 ? 0.623 -8.325 -11.313 1.00 89.62 113 TRP A O 1
ATOM 883 N N . GLN A 1 114 ? 0.869 -9.528 -13.195 1.00 91.94 114 GLN A N 1
ATOM 884 C CA . GLN A 1 114 ? -0.025 -10.621 -12.798 1.00 91.94 114 GLN A CA 1
ATOM 885 C C . GLN A 1 114 ? 0.593 -11.416 -11.643 1.00 91.94 114 GLN A C 1
ATOM 887 O O . GLN A 1 114 ? -0.025 -11.550 -10.594 1.00 91.94 114 GLN A O 1
ATOM 892 N N . ALA A 1 115 ? 1.861 -11.815 -11.781 1.00 94.44 115 ALA A N 1
ATOM 893 C CA . ALA A 1 115 ? 2.595 -12.519 -10.729 1.00 94.44 115 ALA A CA 1
ATOM 894 C C . ALA A 1 115 ? 2.764 -11.686 -9.444 1.00 94.44 115 ALA A C 1
ATOM 896 O O . ALA A 1 115 ? 2.883 -12.238 -8.349 1.00 94.44 115 ALA A O 1
ATOM 897 N N . LEU A 1 116 ? 2.799 -10.354 -9.555 1.00 96.12 116 LEU A N 1
ATOM 898 C CA . LEU A 1 116 ? 2.775 -9.463 -8.397 1.00 96.12 116 LEU A CA 1
ATOM 899 C C . LEU A 1 116 ? 1.385 -9.412 -7.749 1.00 96.12 116 LEU A C 1
ATOM 901 O O . LEU A 1 116 ? 1.294 -9.474 -6.527 1.00 96.12 116 LEU A O 1
ATOM 905 N N . LEU A 1 117 ? 0.309 -9.337 -8.539 1.00 95.00 117 LEU A N 1
ATOM 906 C CA . LEU A 1 117 ? -1.059 -9.417 -8.012 1.00 95.00 117 LEU A CA 1
ATOM 907 C C . LEU A 1 117 ? -1.321 -10.734 -7.280 1.00 95.00 117 LEU A C 1
ATOM 909 O O . LEU A 1 117 ? -1.987 -10.713 -6.250 1.00 95.00 117 LEU A O 1
ATOM 913 N N . ASP A 1 118 ? -0.763 -11.845 -7.759 1.00 96.50 118 ASP A N 1
ATOM 914 C CA . ASP A 1 118 ? -0.897 -13.161 -7.120 1.00 96.50 118 ASP A CA 1
ATOM 915 C C . ASP A 1 118 ? -0.237 -13.231 -5.728 1.00 96.50 118 ASP A C 1
ATOM 917 O O . ASP A 1 118 ? -0.543 -14.124 -4.939 1.00 96.50 118 ASP A O 1
ATOM 921 N N . GLN A 1 119 ? 0.658 -12.291 -5.399 1.00 97.88 119 GLN A N 1
ATOM 922 C CA . GLN A 1 119 ? 1.265 -12.165 -4.066 1.00 97.88 119 GLN A CA 1
ATOM 923 C C . GLN A 1 119 ? 0.436 -11.301 -3.106 1.00 97.88 119 GLN A C 1
ATOM 925 O O . GLN A 1 119 ? 0.751 -11.234 -1.916 1.00 97.88 119 GLN A O 1
ATOM 930 N N . LEU A 1 120 ? -0.592 -10.613 -3.604 1.00 98.31 120 LEU A N 1
ATOM 931 C CA . LEU A 1 120 ? -1.430 -9.703 -2.830 1.00 98.31 120 LEU A CA 1
ATOM 932 C C . LEU A 1 120 ? -2.772 -10.367 -2.468 1.00 98.31 120 LEU A C 1
ATOM 934 O O . LEU A 1 120 ? -3.171 -11.347 -3.102 1.00 98.31 120 LEU A O 1
ATOM 938 N N . PRO A 1 121 ? -3.494 -9.860 -1.451 1.00 98.06 121 PRO A N 1
ATOM 939 C CA . PRO A 1 121 ? -4.777 -10.433 -1.052 1.00 98.06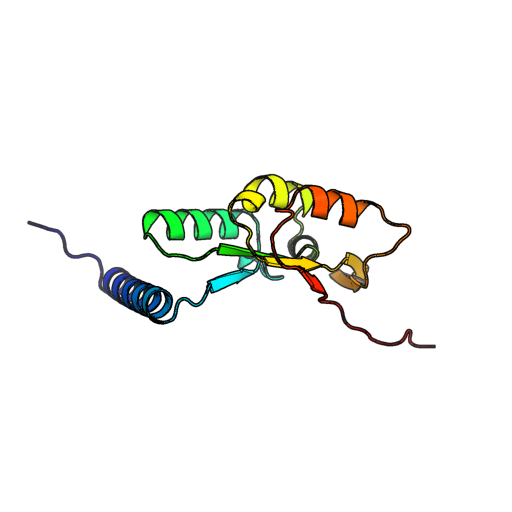 121 PRO A CA 1
ATOM 940 C C . PRO A 1 121 ? -5.782 -10.451 -2.209 1.00 98.06 121 PRO A C 1
ATOM 942 O O . PRO A 1 121 ? -6.082 -9.421 -2.816 1.00 98.06 121 PRO A O 1
ATOM 945 N N . ALA A 1 122 ? -6.307 -11.638 -2.521 1.00 96.25 122 ALA A N 1
ATOM 946 C CA . ALA A 1 122 ? -7.175 -11.840 -3.679 1.00 96.25 122 ALA A CA 1
ATOM 947 C C . ALA A 1 122 ? -8.518 -11.097 -3.561 1.00 96.25 122 ALA A C 1
ATOM 949 O O . ALA A 1 122 ? -9.089 -10.717 -4.586 1.00 96.25 122 ALA A O 1
ATOM 950 N N . ASP A 1 123 ? -8.987 -10.891 -2.329 1.00 95.94 123 ASP A N 1
ATOM 951 C CA . ASP A 1 123 ? -10.239 -10.239 -1.943 1.00 95.94 123 ASP A CA 1
ATOM 952 C C . ASP A 1 123 ? -10.119 -8.717 -1.759 1.00 95.94 123 ASP A C 1
ATOM 954 O O . ASP A 1 123 ? -11.141 -8.035 -1.662 1.00 95.94 123 ASP A O 1
ATOM 958 N N . ALA A 1 124 ? -8.900 -8.162 -1.763 1.00 97.50 124 ALA A N 1
ATOM 959 C CA . ALA A 1 124 ? -8.707 -6.718 -1.714 1.00 97.50 124 ALA A CA 1
ATOM 960 C C . ALA A 1 124 ? -9.259 -6.059 -2.997 1.00 97.50 124 ALA A C 1
ATOM 962 O O . ALA A 1 124 ? -8.902 -6.475 -4.110 1.00 97.50 124 ALA A O 1
ATOM 963 N N . PRO A 1 125 ? -10.099 -5.010 -2.884 1.00 97.19 125 PRO A N 1
ATOM 964 C CA . PRO A 1 125 ? -10.561 -4.264 -4.043 1.00 97.19 125 PRO A CA 1
ATOM 965 C C . PRO A 1 125 ? -9.392 -3.624 -4.802 1.00 97.19 125 PRO A C 1
ATOM 967 O O . PRO A 1 125 ? -8.346 -3.306 -4.229 1.00 97.19 125 PRO A O 1
ATOM 970 N N . ARG A 1 126 ? -9.579 -3.443 -6.112 1.00 96.75 126 ARG A N 1
ATOM 971 C CA . ARG A 1 126 ? -8.521 -3.035 -7.043 1.00 96.75 126 ARG A CA 1
ATOM 972 C C . ARG A 1 126 ? -8.950 -1.792 -7.814 1.00 96.75 126 ARG A C 1
ATOM 974 O O . ARG A 1 126 ? -9.953 -1.829 -8.524 1.00 96.75 126 ARG A O 1
ATOM 981 N N . GLY A 1 127 ? -8.185 -0.715 -7.686 1.00 95.00 127 GLY A N 1
ATOM 982 C CA . GLY A 1 127 ? -8.326 0.499 -8.482 1.00 95.00 127 GLY A CA 1
ATOM 983 C C . GLY A 1 127 ? -7.360 0.485 -9.662 1.00 95.00 127 GLY A C 1
ATOM 984 O O . GLY A 1 127 ? -6.204 0.108 -9.507 1.00 95.00 127 GLY A O 1
ATOM 985 N N . ILE A 1 128 ? -7.815 0.894 -10.844 1.00 91.88 128 ILE A N 1
ATOM 986 C CA . ILE A 1 128 ? -6.931 1.127 -11.990 1.00 91.88 128 ILE A CA 1
ATOM 987 C C . ILE A 1 128 ? -6.412 2.563 -11.905 1.00 91.88 128 ILE A C 1
ATOM 989 O O . ILE A 1 128 ? -7.216 3.494 -11.908 1.00 91.88 128 ILE A O 1
ATOM 993 N N . GLU A 1 129 ? -5.092 2.751 -11.866 1.00 85.75 129 GLU A N 1
ATOM 994 C CA . GLU A 1 129 ? -4.493 4.076 -11.659 1.00 85.75 129 GLU A CA 1
ATOM 995 C C . GLU A 1 129 ? -3.345 4.362 -12.641 1.00 85.75 129 GLU A C 1
ATOM 997 O O . GLU A 1 129 ? -2.168 4.387 -12.300 1.00 85.75 129 GLU A O 1
ATOM 1002 N N . PHE A 1 130 ? -3.669 4.602 -13.907 1.00 81.31 130 PHE A N 1
ATOM 1003 C CA . PHE A 1 130 ? -2.701 5.112 -14.878 1.00 81.31 130 PHE A CA 1
ATOM 1004 C C . PHE A 1 130 ? -3.346 6.166 -15.772 1.00 81.31 130 PHE A C 1
ATOM 1006 O O . PHE A 1 130 ? -4.550 6.146 -16.032 1.00 81.31 130 PHE A O 1
ATOM 1013 N N . SER A 1 131 ? -2.539 7.099 -16.275 1.00 71.44 131 SER A N 1
ATOM 1014 C CA . SER A 1 131 ? -3.030 8.135 -17.181 1.00 71.44 131 SER A CA 1
ATOM 1015 C C . SER A 1 131 ? -3.499 7.514 -18.500 1.00 71.44 131 SER A C 1
ATOM 1017 O O . SER A 1 131 ? -2.679 7.047 -19.289 1.00 71.44 131 SER A O 1
ATOM 1019 N N . ALA A 1 132 ? -4.801 7.578 -18.790 1.00 56.94 132 ALA A N 1
ATOM 1020 C CA . ALA A 1 132 ? -5.397 7.163 -20.068 1.00 56.94 132 ALA A CA 1
ATOM 1021 C C . ALA A 1 132 ? -5.135 8.176 -21.209 1.00 56.94 132 ALA A C 1
ATOM 1023 O O . ALA A 1 132 ? -6.023 8.520 -21.990 1.00 56.94 132 ALA A O 1
ATOM 1024 N N . GLY A 1 133 ? -3.916 8.714 -21.293 1.00 53.84 133 GLY A N 1
ATOM 1025 C CA . GLY A 1 133 ? -3.535 9.630 -22.363 1.00 53.84 133 GLY A CA 1
ATOM 1026 C C . GLY A 1 133 ? -3.398 8.881 -23.688 1.00 53.84 133 GLY A C 1
ATOM 1027 O O . GLY A 1 133 ? -2.701 7.870 -23.746 1.00 53.84 133 GLY A O 1
ATOM 1028 N N . ARG A 1 134 ? -4.028 9.385 -24.762 1.00 48.06 134 ARG A N 1
ATOM 1029 C CA . ARG A 1 134 ? -3.776 8.896 -26.131 1.00 48.06 134 ARG A CA 1
ATOM 1030 C C . ARG A 1 134 ? -2.264 8.860 -26.406 1.00 48.06 134 ARG A C 1
ATOM 1032 O O . ARG A 1 134 ? -1.573 9.803 -26.000 1.00 48.06 134 ARG A O 1
ATOM 1039 N N . PRO A 1 135 ? -1.758 7.862 -27.155 1.00 50.84 135 PRO A N 1
ATOM 1040 C CA . PRO A 1 135 ? -0.434 7.963 -27.754 1.00 50.84 135 PRO A CA 1
ATOM 1041 C C . PRO A 1 135 ? -0.363 9.290 -28.511 1.00 50.84 135 PRO A C 1
ATOM 1043 O O . PRO A 1 135 ? -1.271 9.604 -29.286 1.00 50.84 135 PRO A O 1
ATOM 1046 N N . LYS A 1 136 ? 0.668 10.101 -28.256 1.00 46.41 136 LYS A N 1
ATOM 1047 C CA . LYS A 1 136 ? 0.945 11.241 -29.130 1.00 46.41 136 LYS A CA 1
ATOM 1048 C C . LYS A 1 136 ? 1.359 10.653 -30.480 1.00 46.41 136 LYS A C 1
ATOM 1050 O O . LYS A 1 136 ? 2.436 10.072 -30.570 1.00 46.41 136 LYS A O 1
ATOM 1055 N N . THR A 1 137 ? 0.441 10.717 -31.443 1.00 49.22 137 THR A N 1
ATOM 1056 C CA . THR A 1 137 ? 0.688 10.488 -32.873 1.00 49.22 137 THR A CA 1
ATOM 1057 C C . THR A 1 137 ? 1.720 11.464 -33.398 1.00 49.22 137 THR A C 1
ATOM 1059 O O . THR A 1 137 ? 1.651 12.636 -32.953 1.00 49.22 137 THR A O 1
#

pLDDT: mean 89.52, std 13.72, range [37.88, 98.69]

Sequence (137 aa):
MAESLPPVISAIGKQLDALRALLDETGMTLVVENDQTNYGQLAPMQRFKAACRVMNLPVNLTFDMGNWLWVGESPEEAAKHLAPAVSYIHVKAAVPHQQQYRAVPPDHDSTRWQALLDQLPADAPRGIEFSAGRPKT

InterPro domains:
  IPR036237 Xylose isomerase-like superfamily [SSF51658] (14-131)

Radius of gyration: 17.95 Å; Cα contacts (8 Å, |Δi|>4): 185; chains: 1; bounding box: 34×31×73 Å

Organism: NCBI:txid83655

Foldseek 3Di:
DDDDDDPVVVVVLVVQVVQQVVCVVVVDAAAAELALDPCSDLVNVLVVVVVCVVSVRRYAYEYEQDSCQSVVHDLQVSLQRRQVRHQAYEDWHWDDDDPGIATDHDDPVDCVSVVSVVSHDPNRYYDHDHDPDDPPD

Solvent-accessible surface area (backbone atoms only — not comparable to full-atom values): 8004 Å² total; per-residue (Å²): 134,85,80,78,68,59,72,69,60,50,51,52,50,53,51,53,52,52,50,43,54,51,34,68,72,67,69,57,86,47,66,48,65,39,45,65,44,85,68,27,33,62,70,49,47,52,50,50,53,52,48,29,61,76,69,72,41,86,63,38,24,28,46,41,55,35,31,30,57,65,62,76,46,58,48,65,64,43,34,79,74,43,27,94,46,42,58,32,32,34,53,31,30,60,44,86,42,92,98,47,65,40,66,32,74,71,53,89,92,48,63,65,65,56,60,46,52,73,56,36,58,87,86,37,53,74,45,82,61,48,77,87,68,76,81,86,125

Nearest PDB structures (foldseek):
  1yx1-assembly1_C  TM=7.835E-01  e=8.022E-11  Pseudomonas aeruginosa PAO1
  3cqi-assembly1_B  TM=6.627E-01  e=3.445E-03  Escherichia coli
  8ro4-assembly1_C  TM=6.156E-01  e=5.114E-03  Agrobacterium tumefaciens
  2zds-assembly1_E  TM=7.336E-01  e=3.936E-02  Streptomyces coelicolor
  8cgb-assembly2_B  TM=2.489E-01  e=5.849E-01  Monkeypox virus

Mean predicted aligned error: 6.31 Å